Protein AF-A0A3D3P420-F1 (afdb_monomer_lite)

Radius of gyration: 14.17 Å; chains: 1; bounding box: 36×24×33 Å

Structure (mmCIF, N/CA/C/O backbone):
data_AF-A0A3D3P420-F1
#
_entry.id   AF-A0A3D3P420-F1
#
loop_
_atom_site.group_PDB
_atom_site.id
_atom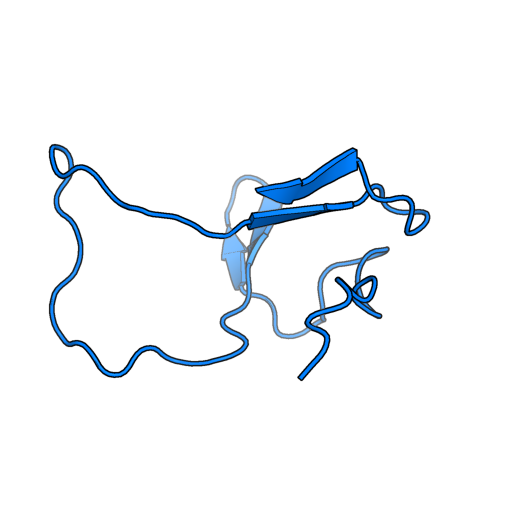_site.type_symbol
_atom_si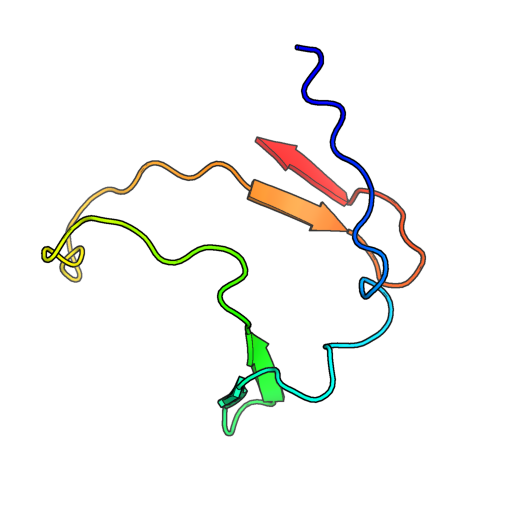te.label_atom_id
_atom_site.label_alt_id
_atom_site.label_comp_id
_atom_site.label_asym_id
_atom_site.label_entity_id
_atom_site.label_seq_id
_atom_site.pdbx_PDB_ins_code
_atom_site.Cartn_x
_atom_site.Cartn_y
_atom_site.Cartn_z
_atom_site.occupancy
_atom_site.B_iso_or_equiv
_atom_site.auth_seq_id
_atom_site.auth_comp_id
_atom_site.auth_asym_id
_atom_site.auth_atom_id
_atom_site.pdbx_PDB_model_num
ATOM 1 N N . MET A 1 1 ? 22.059 -2.030 9.210 1.00 34.81 1 MET A N 1
ATOM 2 C CA . MET A 1 1 ? 21.429 -2.683 8.048 1.00 34.81 1 MET A CA 1
ATOM 3 C C . MET A 1 1 ? 20.971 -1.584 7.115 1.00 34.81 1 MET A C 1
ATOM 5 O O . MET A 1 1 ? 20.127 -0.794 7.513 1.00 34.81 1 MET A O 1
ATOM 9 N N . SER A 1 2 ? 21.604 -1.447 5.954 1.00 37.06 2 SER A N 1
ATOM 10 C CA . SER A 1 2 ? 21.230 -0.450 4.952 1.00 37.06 2 SER A CA 1
ATOM 11 C C . SER A 1 2 ? 19.848 -0.811 4.415 1.00 37.06 2 SER A C 1
ATOM 13 O O . SER A 1 2 ? 19.716 -1.808 3.714 1.00 37.06 2 SER A O 1
ATOM 15 N N . ASN A 1 3 ? 18.814 -0.057 4.791 1.00 49.12 3 ASN A N 1
ATOM 16 C CA . ASN A 1 3 ? 17.465 -0.239 4.258 1.00 49.12 3 ASN A CA 1
ATOM 17 C C . ASN A 1 3 ? 17.396 0.426 2.879 1.00 49.12 3 ASN A C 1
ATOM 19 O O . ASN A 1 3 ? 16.801 1.487 2.704 1.00 49.12 3 ASN A O 1
ATOM 23 N N . THR A 1 4 ? 18.122 -0.134 1.913 1.00 55.78 4 THR A N 1
ATOM 24 C CA . THR A 1 4 ? 17.991 0.274 0.519 1.00 55.78 4 THR A CA 1
ATOM 25 C C . THR A 1 4 ? 16.601 -0.157 0.069 1.00 55.78 4 THR A C 1
ATOM 27 O O . THR A 1 4 ? 16.276 -1.338 0.132 1.00 55.78 4 THR A O 1
ATOM 30 N N . LEU A 1 5 ? 15.769 0.805 -0.328 1.00 63.31 5 LEU A N 1
ATOM 31 C CA . LEU A 1 5 ? 14.435 0.552 -0.861 1.00 63.31 5 LEU A CA 1
ATOM 32 C C . LEU A 1 5 ? 14.562 -0.219 -2.178 1.00 63.31 5 LEU A C 1
ATOM 34 O O . LEU A 1 5 ? 14.738 0.369 -3.246 1.00 63.31 5 LEU A O 1
ATOM 38 N N . GLU A 1 6 ? 14.534 -1.546 -2.096 1.00 78.06 6 GLU A N 1
ATOM 39 C CA . GLU A 1 6 ? 14.503 -2.395 -3.277 1.00 78.06 6 GLU A CA 1
ATOM 40 C C . GLU A 1 6 ? 13.148 -2.257 -3.964 1.00 78.06 6 GLU A C 1
ATOM 42 O O . GLU A 1 6 ? 12.096 -2.193 -3.328 1.00 78.06 6 GLU A O 1
ATOM 47 N N . THR A 1 7 ? 13.182 -2.192 -5.291 1.00 82.50 7 THR A N 1
ATOM 48 C CA . THR A 1 7 ? 11.954 -2.157 -6.081 1.00 82.50 7 THR A CA 1
ATOM 49 C C . THR A 1 7 ? 11.225 -3.494 -5.929 1.00 82.50 7 THR A C 1
ATOM 51 O O . THR A 1 7 ? 11.853 -4.536 -6.148 1.00 82.50 7 THR A O 1
ATOM 54 N N . PRO A 1 8 ? 9.922 -3.499 -5.595 1.00 84.62 8 PRO A N 1
ATOM 55 C CA . PRO A 1 8 ? 9.147 -4.731 -5.512 1.00 84.62 8 PRO A CA 1
ATOM 56 C C . PRO A 1 8 ? 9.184 -5.513 -6.831 1.00 84.62 8 PRO A C 1
ATOM 58 O O . PRO A 1 8 ? 9.068 -4.941 -7.916 1.00 84.62 8 PRO A O 1
ATOM 61 N N . LYS A 1 9 ? 9.334 -6.840 -6.757 1.00 83.50 9 LYS A N 1
ATOM 62 C CA . LYS A 1 9 ? 9.398 -7.711 -7.951 1.00 83.50 9 LYS A CA 1
ATOM 63 C C . LYS A 1 9 ? 8.091 -7.714 -8.749 1.00 83.50 9 LYS A C 1
ATOM 65 O O . LYS A 1 9 ? 8.099 -7.949 -9.953 1.00 83.50 9 LYS A O 1
ATOM 70 N N . ASP A 1 10 ? 6.988 -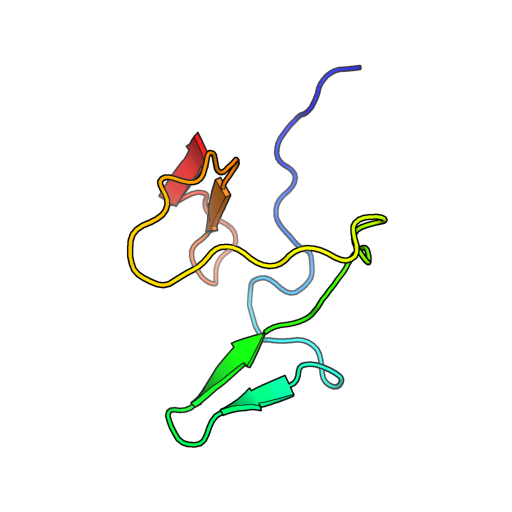7.454 -8.066 1.00 82.12 10 ASP A N 1
ATOM 71 C CA . ASP A 1 10 ? 5.612 -7.392 -8.547 1.00 82.12 10 ASP A CA 1
ATOM 72 C C . ASP A 1 10 ? 5.153 -5.954 -8.855 1.00 82.12 10 ASP A C 1
ATOM 74 O O . ASP A 1 10 ? 3.975 -5.703 -9.073 1.00 82.12 10 ASP A O 1
ATOM 78 N N . VAL A 1 11 ? 6.072 -4.986 -8.954 1.00 85.56 11 VAL A N 1
ATOM 79 C CA . VAL A 1 11 ? 5.725 -3.574 -9.217 1.00 85.56 11 VAL A CA 1
ATOM 80 C C . VAL A 1 11 ? 4.941 -3.354 -10.522 1.00 85.56 11 VAL A C 1
ATOM 82 O O . VAL A 1 11 ? 4.188 -2.391 -10.646 1.00 85.56 11 VAL A O 1
ATOM 85 N N . ALA A 1 12 ? 5.112 -4.238 -11.508 1.00 86.25 12 ALA A N 1
ATOM 86 C CA . ALA A 1 12 ? 4.449 -4.126 -12.804 1.00 86.25 12 ALA A CA 1
ATOM 87 C C . ALA A 1 12 ? 2.982 -4.590 -12.775 1.00 86.25 12 ALA A C 1
ATOM 89 O O . ALA A 1 12 ? 2.189 -4.142 -13.605 1.00 86.25 12 ALA A O 1
ATOM 90 N N . ALA A 1 13 ? 2.625 -5.494 -11.860 1.00 89.50 13 ALA A N 1
ATOM 91 C CA . ALA A 1 13 ? 1.283 -6.050 -11.745 1.00 89.50 13 ALA A CA 1
ATOM 92 C C . ALA A 1 13 ? 1.062 -6.633 -10.348 1.00 89.50 13 ALA A C 1
ATOM 94 O O . ALA A 1 13 ? 1.904 -7.377 -9.849 1.00 89.50 13 ALA A O 1
ATOM 95 N N . ALA A 1 14 ? -0.105 -6.354 -9.761 1.00 89.88 14 ALA A N 1
ATOM 96 C CA . ALA A 1 14 ? -0.471 -6.904 -8.462 1.00 89.88 14 ALA A CA 1
ATOM 97 C C . ALA A 1 14 ? -0.353 -8.444 -8.452 1.00 89.88 14 ALA A C 1
ATOM 99 O O . ALA A 1 14 ? -0.708 -9.094 -9.444 1.00 89.88 14 ALA A O 1
ATOM 100 N N . PRO A 1 15 ? 0.128 -9.041 -7.349 1.00 89.88 15 PRO A N 1
ATOM 101 C CA . PRO A 1 15 ? 0.253 -10.485 -7.245 1.00 89.88 15 PRO A CA 1
ATOM 102 C C . PRO A 1 15 ? -1.129 -11.149 -7.302 1.00 89.88 15 PRO A C 1
ATOM 104 O O . PRO A 1 15 ? -2.140 -10.560 -6.922 1.00 89.88 15 PRO A O 1
ATOM 107 N N . SER A 1 16 ? -1.186 -12.395 -7.775 1.00 91.69 16 SER A N 1
ATOM 108 C CA . SER A 1 16 ? -2.453 -13.103 -8.025 1.00 91.69 16 SER A CA 1
ATOM 109 C C . SER A 1 16 ? -3.284 -13.380 -6.769 1.00 91.69 16 SER A C 1
ATOM 111 O O . SER A 1 16 ? -4.455 -13.724 -6.878 1.00 91.69 16 SER A O 1
ATOM 113 N N . ASP A 1 17 ? -2.667 -13.286 -5.593 1.00 93.12 17 ASP A N 1
ATOM 114 C CA . ASP A 1 17 ? -3.290 -13.449 -4.280 1.00 93.12 17 ASP A CA 1
ATOM 115 C C . ASP A 1 17 ? -3.557 -12.107 -3.573 1.00 93.12 17 ASP A C 1
ATOM 117 O O . ASP A 1 17 ? -3.842 -12.092 -2.377 1.00 93.12 17 ASP A O 1
ATOM 121 N N . ALA A 1 18 ? -3.455 -10.980 -4.285 1.00 95.06 18 ALA A N 1
ATOM 122 C CA . ALA A 1 18 ? -3.896 -9.690 -3.773 1.00 95.06 18 ALA A CA 1
ATOM 123 C C . ALA A 1 18 ? -5.425 -9.641 -3.639 1.00 95.06 18 ALA A C 1
ATOM 125 O O . ALA A 1 18 ? -6.165 -10.157 -4.482 1.00 95.06 18 ALA A O 1
ATOM 126 N N . GLU A 1 19 ? -5.903 -8.950 -2.610 1.00 96.69 19 GLU A N 1
ATOM 127 C CA . GLU A 1 19 ? -7.312 -8.591 -2.503 1.00 96.69 19 GLU A CA 1
ATOM 128 C C . GLU A 1 19 ? -7.601 -7.415 -3.438 1.00 96.69 19 GLU A C 1
ATOM 130 O O . GLU A 1 19 ? -6.839 -6.448 -3.481 1.00 96.69 19 GLU A O 1
ATOM 135 N N . VAL A 1 20 ? -8.701 -7.490 -4.192 1.00 96.75 20 VAL A N 1
ATOM 136 C CA . VAL A 1 20 ? -9.078 -6.466 -5.175 1.00 96.75 20 VAL A CA 1
ATOM 137 C C . VAL A 1 20 ? -10.437 -5.883 -4.816 1.00 96.75 20 VAL A C 1
ATOM 139 O O . VAL A 1 20 ? -11.431 -6.601 -4.696 1.00 96.75 20 VAL A O 1
ATOM 142 N N . THR A 1 21 ? -10.493 -4.565 -4.652 1.00 96.88 21 THR A N 1
ATOM 143 C CA . THR A 1 21 ? -11.743 -3.849 -4.377 1.00 96.88 21 THR A CA 1
ATOM 144 C C . THR A 1 21 ? -12.578 -3.658 -5.649 1.00 96.88 21 THR A C 1
ATOM 146 O O . THR A 1 21 ? -12.080 -3.758 -6.769 1.00 96.88 21 THR A O 1
ATOM 149 N N . ALA A 1 22 ? -13.852 -3.279 -5.499 1.00 96.69 22 ALA A N 1
ATOM 150 C CA . ALA A 1 22 ? -14.727 -2.963 -6.636 1.00 96.69 22 ALA A CA 1
ATOM 151 C C . ALA A 1 22 ? -14.229 -1.784 -7.501 1.00 96.69 22 ALA A C 1
ATOM 153 O O . ALA A 1 22 ? -14.600 -1.684 -8.667 1.00 96.69 22 ALA A O 1
ATOM 154 N N . SER A 1 23 ? -13.388 -0.898 -6.951 1.00 97.12 23 SER A N 1
ATOM 155 C CA . SER A 1 23 ? -12.755 0.192 -7.706 1.00 97.12 23 SER A CA 1
ATOM 156 C C . SER A 1 23 ? -11.502 -0.246 -8.471 1.00 97.12 23 SER A C 1
ATOM 158 O O . SER A 1 23 ? -10.919 0.569 -9.180 1.00 97.12 23 SER A O 1
ATOM 160 N N . GLY A 1 24 ? -11.064 -1.500 -8.312 1.00 94.62 24 GLY A N 1
ATOM 161 C CA . GLY A 1 24 ? -9.850 -2.040 -8.924 1.00 94.62 24 GLY A CA 1
ATOM 162 C C . GLY A 1 24 ? -8.568 -1.789 -8.125 1.00 94.62 24 GLY A C 1
ATOM 163 O O . GLY A 1 24 ? -7.484 -2.052 -8.639 1.00 94.62 24 GLY A O 1
ATOM 164 N N . LEU A 1 25 ? -8.660 -1.293 -6.883 1.00 95.00 25 LEU A N 1
ATOM 165 C CA . LEU A 1 25 ? -7.485 -1.171 -6.019 1.00 95.00 25 LEU A CA 1
ATOM 166 C C . LEU A 1 25 ? -7.092 -2.563 -5.519 1.00 95.00 25 LEU A C 1
ATOM 168 O O . LEU A 1 25 ? -7.899 -3.227 -4.869 1.00 95.00 25 LEU A O 1
ATOM 172 N N . ALA A 1 26 ? -5.862 -2.978 -5.817 1.00 95.19 26 ALA A N 1
ATOM 173 C CA . ALA A 1 26 ? -5.289 -4.223 -5.330 1.00 95.19 26 ALA A CA 1
ATOM 174 C C . ALA A 1 26 ? -4.368 -3.956 -4.133 1.00 95.19 26 ALA A C 1
ATOM 176 O O . ALA A 1 26 ? -3.521 -3.061 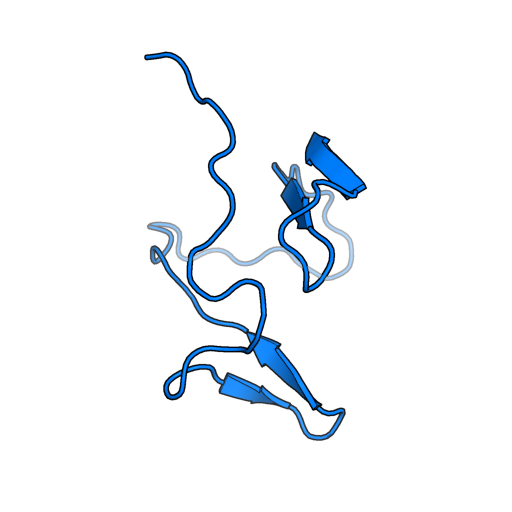-4.193 1.00 95.19 26 ALA A O 1
ATOM 177 N N . SER A 1 27 ? -4.512 -4.730 -3.061 1.00 94.06 27 SER A N 1
ATOM 178 C CA . SER A 1 27 ? -3.651 -4.644 -1.881 1.00 94.06 27 SER A CA 1
ATOM 179 C C . SER A 1 27 ? -3.300 -6.030 -1.346 1.00 94.06 27 SER A C 1
ATOM 181 O O . SER A 1 27 ? -4.029 -7.006 -1.526 1.00 94.06 27 SER A O 1
ATOM 183 N N . LYS A 1 28 ? -2.139 -6.126 -0.696 1.00 92.31 28 LYS A N 1
ATOM 184 C CA . LYS A 1 28 ? -1.676 -7.357 -0.059 1.00 92.31 28 LYS A CA 1
ATOM 185 C C . LYS A 1 28 ? -0.924 -7.042 1.222 1.00 92.31 28 LYS A C 1
ATOM 187 O O . LYS A 1 28 ? -0.061 -6.166 1.250 1.00 92.31 28 LYS A O 1
ATOM 192 N N . ILE A 1 29 ? -1.222 -7.803 2.268 1.00 92.44 29 ILE A N 1
ATOM 193 C CA . ILE A 1 29 ? -0.456 -7.784 3.511 1.00 92.44 29 ILE A CA 1
ATOM 194 C C . ILE A 1 29 ? 0.780 -8.666 3.313 1.00 92.44 29 ILE A C 1
ATOM 196 O O . ILE A 1 29 ? 0.663 -9.881 3.168 1.00 92.44 29 ILE A O 1
ATOM 200 N N . LEU A 1 30 ? 1.966 -8.054 3.288 1.00 90.06 30 LEU A N 1
ATOM 201 C CA . LEU A 1 30 ? 3.240 -8.783 3.202 1.00 90.06 30 LEU A CA 1
ATOM 202 C C . LEU A 1 30 ? 3.691 -9.303 4.571 1.00 90.06 30 LEU A C 1
ATOM 204 O O . LEU A 1 30 ? 4.235 -10.399 4.676 1.00 90.06 30 LEU A O 1
ATOM 208 N N . GLN A 1 31 ? 3.434 -8.516 5.614 1.00 90.94 31 GLN A N 1
ATOM 209 C CA . GLN A 1 31 ? 3.696 -8.858 7.004 1.00 90.94 31 GLN A CA 1
ATOM 210 C C . GLN A 1 31 ? 2.510 -8.409 7.855 1.00 90.94 31 GLN A C 1
ATOM 212 O O . GLN A 1 31 ? 2.103 -7.249 7.805 1.00 90.94 31 GLN A O 1
ATOM 217 N N . VAL A 1 32 ? 1.942 -9.342 8.616 1.00 93.06 32 VAL A N 1
ATOM 218 C CA . VAL A 1 32 ? 0.836 -9.056 9.534 1.00 93.06 32 VAL A CA 1
ATOM 219 C C . VAL A 1 32 ? 1.387 -8.291 10.737 1.00 93.06 32 VAL A C 1
ATOM 221 O O . VAL A 1 32 ? 2.416 -8.672 11.291 1.00 93.06 32 VAL A O 1
ATOM 224 N N . GLY A 1 33 ? 0.719 -7.204 11.124 1.00 91.56 33 GLY A N 1
ATOM 225 C CA . GLY A 1 33 ? 1.058 -6.467 12.340 1.00 91.56 33 GLY A CA 1
ATOM 226 C C . GLY A 1 33 ? 0.689 -7.253 13.600 1.00 91.56 33 GLY A C 1
ATOM 227 O O . GLY A 1 33 ? -0.263 -8.024 13.599 1.00 91.56 33 GLY A O 1
ATOM 228 N N . GLU A 1 34 ? 1.428 -7.036 14.684 1.00 92.44 34 GLU A N 1
ATOM 229 C CA . GLU A 1 34 ? 1.229 -7.746 15.960 1.00 92.44 34 GLU A CA 1
ATOM 230 C C . GLU A 1 34 ? 0.192 -7.075 16.882 1.00 92.44 34 GLU A C 1
ATOM 232 O O . GLU A 1 34 ? -0.123 -7.596 17.947 1.00 92.44 34 GLU A O 1
ATOM 237 N N . GLY A 1 35 ? -0.317 -5.897 16.507 1.00 90.81 35 GLY A N 1
ATOM 238 C CA . GLY A 1 35 ? -1.259 -5.122 17.314 1.00 90.81 35 GLY A CA 1
ATOM 239 C C . GLY A 1 35 ? -2.726 -5.418 16.999 1.00 90.81 35 GLY A C 1
ATOM 240 O O . GLY A 1 35 ? -3.111 -5.541 15.839 1.00 90.81 35 GLY A O 1
ATOM 241 N N . ASP A 1 36 ? -3.564 -5.419 18.038 1.00 92.06 36 ASP A N 1
ATOM 242 C CA . ASP A 1 36 ? -5.016 -5.635 17.913 1.00 92.06 36 ASP A CA 1
ATOM 243 C C . ASP A 1 36 ? -5.817 -4.337 17.710 1.00 92.06 36 ASP A C 1
ATOM 245 O O . ASP A 1 36 ? -7.009 -4.362 17.396 1.00 92.06 36 ASP A O 1
ATOM 249 N N . GLN A 1 37 ? -5.182 -3.181 17.919 1.00 92.69 37 GLN A N 1
ATOM 250 C CA . GLN A 1 37 ? -5.813 -1.872 17.762 1.00 92.69 37 GLN A CA 1
ATOM 251 C C . GLN A 1 37 ? -5.715 -1.391 16.314 1.00 92.69 37 GLN A C 1
ATOM 253 O O . GLN A 1 37 ? -4.689 -1.553 15.654 1.00 92.69 37 GLN A O 1
ATOM 258 N N . ARG A 1 38 ? -6.786 -0.758 15.827 1.00 93.12 38 ARG A N 1
ATOM 259 C CA . ARG A 1 38 ? -6.843 -0.145 14.495 1.00 93.12 38 ARG A CA 1
ATOM 260 C C . ARG A 1 38 ? -7.068 1.360 14.641 1.00 93.12 38 ARG A C 1
ATOM 262 O O . ARG A 1 38 ? -7.945 1.728 15.424 1.00 93.12 38 ARG A O 1
ATOM 269 N N . PRO A 1 39 ? -6.335 2.208 13.895 1.00 95.50 39 PRO A N 1
ATOM 270 C CA . PRO A 1 39 ? -6.563 3.649 13.904 1.00 95.50 39 PRO A CA 1
ATOM 271 C C . PRO A 1 39 ? -8.018 3.992 13.569 1.00 95.50 39 PRO A C 1
ATOM 273 O O . PRO A 1 39 ? -8.606 3.429 12.638 1.00 95.50 39 PRO A O 1
ATOM 276 N N . GLY A 1 40 ? -8.600 4.909 14.334 1.00 97.06 40 GLY A N 1
ATOM 277 C CA . GLY A 1 40 ? -9.916 5.469 14.074 1.00 97.06 40 GLY A CA 1
ATOM 278 C C . GLY A 1 40 ? -9.888 6.559 12.993 1.00 97.06 40 GLY A C 1
ATOM 279 O O . GLY A 1 40 ? -8.826 7.039 12.602 1.00 97.06 40 GLY A O 1
ATOM 280 N N . PRO A 1 41 ? -11.060 7.040 12.534 1.00 96.75 41 PRO A N 1
ATOM 281 C CA . PRO A 1 41 ? -11.145 8.018 11.442 1.00 96.75 41 PRO A CA 1
ATOM 282 C C . PRO A 1 41 ? -10.506 9.390 11.716 1.00 96.75 41 PRO A C 1
ATOM 284 O O . PRO A 1 41 ? -10.413 10.202 10.800 1.00 96.75 41 PRO A O 1
ATOM 287 N N . ARG A 1 42 ? -10.154 9.695 12.973 1.00 97.06 42 ARG A N 1
ATOM 288 C CA . ARG A 1 42 ? -9.581 10.985 13.400 1.00 97.06 42 ARG A CA 1
ATOM 289 C C . ARG A 1 42 ? -8.165 10.863 13.963 1.00 97.06 42 ARG A C 1
ATOM 291 O O . ARG A 1 42 ? -7.633 11.863 14.437 1.00 97.06 42 ARG A O 1
ATOM 298 N N . ASP A 1 43 ? -7.585 9.669 13.932 1.00 97.31 43 ASP A N 1
ATOM 299 C CA . ASP A 1 43 ? -6.259 9.443 14.490 1.00 97.31 43 ASP A CA 1
ATOM 300 C C . ASP A 1 43 ? -5.183 9.865 13.490 1.00 97.31 43 ASP A C 1
ATOM 302 O O . ASP A 1 43 ? -5.322 9.685 12.278 1.00 97.31 43 ASP A O 1
ATOM 306 N N . THR A 1 44 ? -4.086 10.409 14.009 1.00 97.00 44 THR A N 1
ATOM 307 C CA . THR A 1 44 ? -2.879 10.653 13.219 1.00 97.00 44 THR A CA 1
ATOM 308 C C . THR A 1 44 ? -2.032 9.391 13.224 1.00 97.00 44 THR A C 1
ATOM 310 O O . THR A 1 44 ? -1.736 8.848 14.287 1.00 97.00 44 THR A O 1
ATOM 313 N N . VAL A 1 45 ? -1.621 8.945 12.039 1.00 94.62 45 VAL A N 1
ATOM 314 C CA . VAL A 1 45 ? -0.737 7.789 11.865 1.00 94.62 45 VAL A CA 1
ATOM 315 C C . VAL A 1 45 ? 0.608 8.230 11.306 1.00 94.62 45 VAL A C 1
ATOM 317 O O . VAL A 1 45 ? 0.681 9.161 10.504 1.00 94.62 45 VAL A O 1
ATOM 320 N N . GLU A 1 46 ? 1.666 7.545 11.722 1.00 94.62 46 GLU A N 1
ATOM 321 C CA . GLU A 1 46 ? 2.986 7.643 11.108 1.00 94.62 46 GLU A CA 1
ATOM 322 C C . GLU A 1 46 ? 3.141 6.497 10.108 1.00 94.62 46 GLU A C 1
ATOM 324 O O . GLU A 1 46 ? 2.782 5.353 10.400 1.00 94.62 46 GLU A O 1
ATOM 329 N N . VAL A 1 47 ? 3.627 6.810 8.908 1.00 93.25 47 VAL A N 1
ATOM 330 C CA . VAL A 1 47 ? 3.790 5.838 7.827 1.00 93.25 47 VAL A CA 1
ATOM 331 C C . VAL A 1 47 ? 5.179 5.958 7.228 1.00 93.25 47 VAL A C 1
ATOM 333 O O . VAL A 1 47 ? 5.646 7.056 6.943 1.00 93.25 47 VAL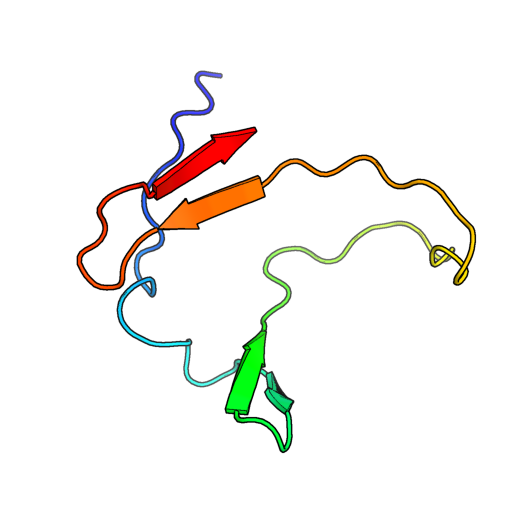 A O 1
ATOM 336 N N . HIS A 1 48 ? 5.794 4.809 6.979 1.00 92.44 48 HIS A N 1
ATOM 337 C CA . HIS A 1 48 ? 6.912 4.698 6.055 1.00 92.44 48 HIS A CA 1
ATOM 338 C C . HIS A 1 48 ? 6.359 4.174 4.746 1.00 92.44 48 HIS A C 1
ATOM 340 O O . HIS A 1 48 ? 5.731 3.110 4.717 1.00 92.44 48 HIS A O 1
ATOM 346 N N . TYR A 1 49 ? 6.552 4.928 3.674 1.00 91.00 49 TYR A N 1
ATOM 347 C CA . TYR A 1 49 ? 6.039 4.537 2.373 1.00 91.00 49 TYR A CA 1
ATOM 348 C C . TYR A 1 49 ? 7.074 4.794 1.299 1.00 91.00 49 TYR A C 1
ATOM 350 O O . TYR A 1 49 ? 7.860 5.734 1.360 1.00 91.00 49 TYR A O 1
ATOM 358 N N . SER A 1 50 ? 7.007 3.950 0.285 1.00 91.56 50 SER A N 1
ATOM 359 C CA . SER A 1 50 ? 7.759 4.102 -0.941 1.00 91.56 50 SER A CA 1
ATOM 360 C C . SER A 1 50 ? 6.842 3.750 -2.084 1.00 91.56 50 SER A C 1
ATOM 362 O O . SER A 1 50 ? 5.973 2.880 -1.969 1.00 91.56 50 SER A O 1
ATOM 364 N N . GLY A 1 51 ? 7.020 4.458 -3.180 1.00 91.44 51 GLY A N 1
ATOM 365 C CA . GLY A 1 51 ? 6.149 4.351 -4.318 1.00 91.44 51 GLY A CA 1
ATOM 366 C C . GLY A 1 51 ? 6.941 4.256 -5.606 1.00 91.44 51 GLY A C 1
ATOM 367 O O . GLY A 1 51 ? 7.919 4.973 -5.805 1.00 91.44 51 GLY A O 1
ATOM 368 N N . TRP A 1 52 ? 6.503 3.383 -6.508 1.00 92.69 52 TRP A N 1
ATOM 369 C CA . TRP A 1 52 ? 7.174 3.119 -7.775 1.00 92.69 52 TRP A CA 1
ATOM 370 C C . TRP A 1 52 ? 6.198 3.214 -8.946 1.00 92.69 52 TRP A C 1
ATOM 372 O O . TRP A 1 52 ? 5.010 2.927 -8.814 1.00 92.69 52 TRP A O 1
ATOM 382 N N . MET A 1 53 ? 6.708 3.606 -10.111 1.00 92.25 53 MET A N 1
ATOM 383 C CA . MET A 1 53 ? 6.010 3.427 -11.384 1.00 92.25 53 MET A CA 1
ATOM 384 C C . MET A 1 53 ? 6.082 1.958 -11.827 1.00 92.25 53 MET A C 1
ATOM 386 O O . MET A 1 53 ? 6.994 1.236 -11.434 1.00 92.25 53 MET A O 1
ATOM 390 N N . ILE A 1 54 ? 5.187 1.533 -12.727 1.00 90.25 54 ILE A N 1
ATOM 391 C CA . ILE A 1 54 ? 5.117 0.143 -13.234 1.00 90.25 54 ILE A CA 1
ATOM 392 C C . ILE A 1 54 ? 6.414 -0.364 -13.890 1.00 90.25 54 ILE A C 1
ATOM 394 O O . ILE A 1 54 ? 6.611 -1.563 -14.044 1.00 90.25 54 ILE A O 1
ATOM 398 N N . ASN A 1 55 ? 7.303 0.548 -14.292 1.00 88.88 55 ASN A N 1
ATOM 399 C CA . ASN A 1 55 ? 8.617 0.237 -14.856 1.00 88.88 55 ASN A CA 1
ATOM 400 C C . ASN A 1 55 ? 9.724 0.111 -13.792 1.00 88.88 55 ASN A C 1
ATOM 402 O O . ASN A 1 55 ? 10.900 0.044 -14.141 1.00 88.88 55 ASN A O 1
ATOM 406 N N . GLY A 1 56 ? 9.365 0.127 -12.507 1.00 89.38 56 GLY A N 1
ATOM 407 C CA . GLY A 1 56 ? 10.282 -0.021 -11.382 1.00 89.38 56 GLY A CA 1
ATOM 408 C C . GLY A 1 56 ? 11.026 1.249 -10.975 1.00 89.38 56 GLY A C 1
ATOM 409 O O . GLY A 1 56 ? 11.821 1.216 -10.041 1.00 89.38 56 GLY A O 1
ATOM 410 N N . LYS A 1 57 ? 10.781 2.393 -11.621 1.00 90.44 57 LYS A N 1
ATOM 411 C CA . LYS A 1 57 ? 11.378 3.657 -11.177 1.00 90.44 57 LYS A CA 1
ATOM 412 C C . LYS A 1 57 ? 10.677 4.154 -9.908 1.00 90.44 57 LYS A C 1
ATOM 414 O O . LYS A 1 57 ? 9.463 4.351 -9.923 1.00 90.44 57 LYS A O 1
ATOM 419 N N . LEU A 1 58 ? 11.450 4.413 -8.850 1.00 88.31 58 LEU A N 1
ATOM 420 C CA . LEU A 1 58 ? 10.972 5.068 -7.627 1.00 88.31 58 LEU A CA 1
ATOM 421 C C . LEU A 1 58 ? 10.407 6.458 -7.970 1.00 88.31 58 LEU A C 1
ATOM 423 O O . LEU A 1 58 ? 11.069 7.245 -8.656 1.00 88.31 58 LEU A O 1
ATOM 427 N N . PHE A 1 59 ? 9.179 6.732 -7.532 1.00 88.25 59 PHE A N 1
ATOM 428 C CA . PHE A 1 59 ? 8.527 8.033 -7.673 1.00 88.25 59 PHE A CA 1
ATOM 429 C C . PHE A 1 59 ? 8.693 8.886 -6.411 1.00 88.25 59 PHE A C 1
ATOM 431 O O . PHE A 1 59 ? 8.953 10.077 -6.548 1.00 88.25 59 PHE A O 1
ATOM 438 N N . ASP A 1 60 ? 8.569 8.288 -5.221 1.00 88.56 60 ASP A N 1
ATOM 439 C CA . ASP A 1 60 ? 8.695 8.968 -3.925 1.00 88.56 60 ASP A CA 1
ATOM 440 C C . ASP A 1 60 ? 8.979 7.964 -2.793 1.00 88.56 60 ASP A C 1
ATOM 442 O O . ASP A 1 60 ? 8.678 6.772 -2.929 1.00 88.56 60 ASP A O 1
ATOM 446 N N . SER A 1 61 ? 9.555 8.440 -1.689 1.00 87.44 61 SER A N 1
ATOM 447 C CA . SER A 1 61 ? 9.781 7.658 -0.466 1.00 87.44 61 SER A CA 1
ATOM 448 C C . SER A 1 61 ? 9.965 8.545 0.769 1.00 87.44 61 SER A C 1
ATOM 450 O O . SER A 1 61 ? 10.718 9.520 0.688 1.00 87.44 61 SER A O 1
ATOM 452 N N . SER A 1 62 ? 9.379 8.160 1.911 1.00 82.81 62 SER A N 1
ATOM 453 C CA . SER A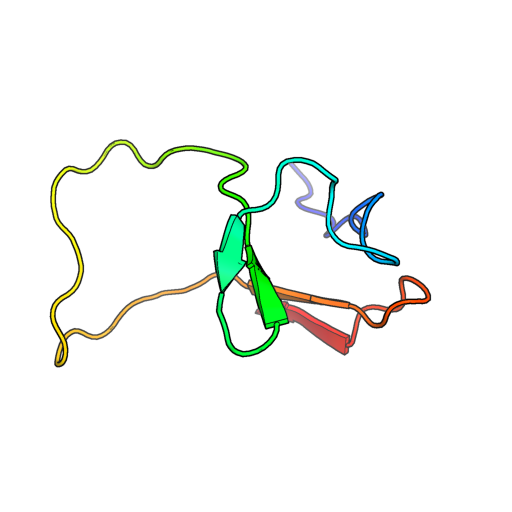 1 62 ? 9.501 8.845 3.212 1.00 82.81 62 SER A CA 1
ATOM 454 C C . SER A 1 62 ? 9.714 7.898 4.389 1.00 82.81 62 SER A C 1
ATOM 456 O O . SER A 1 62 ? 9.219 6.748 4.361 1.00 82.81 62 SER A O 1
#

Sequence (62 aa):
MSNTLETPKDVAAAPSDAEVTASGLASKILQVGEGDQRPGPRDTVEVHYSGWMINGKLFDSS

Secondary structure (DSSP, 8-state):
-----PPPTTTTS--TT-EE-TT--EE--SS--S------TT-------EEE-TTS-EEEE-

pLDDT: mean 87.99, std 12.92, range [34.81, 97.31]

Foldseek 3Di:
DPPDPFQDPCLLHADPPFDADPVGDTDDDPDDDPDPDDDDPPDDDDDWDWDAHNVRHTPDTD